Protein AF-A0A536HK92-F1 (afdb_monomer_lite)

Secondary structure (DSSP, 8-state):
-HHHHHHHHHHHHHHHHHHHHHHHHHHHHHHHHHH-GGGS-----HHHHHHHHHHHHHHHHHHHHHHHHHHHHTT-HHHHHHHHHHHHHHHHHHHHHHT-BTTTB-GGGHHHHHHHHHHHHHHHHHHHHHHHHHHHSTHHHHHHHHS-STTTHHHHHHHHHHHHHHHHHH-

Structure (mmCIF, N/CA/C/O backbone):
data_AF-A0A536HK92-F1
#
_entry.id   AF-A0A536HK92-F1
#
loop_
_atom_site.group_PDB
_atom_site.id
_atom_site.type_symbol
_atom_site.label_atom_id
_atom_site.label_alt_id
_atom_site.label_comp_id
_atom_site.label_asym_id
_atom_site.label_entity_id
_atom_site.label_seq_id
_atom_site.pdbx_PDB_ins_code
_atom_site.Cartn_x
_atom_site.Cartn_y
_atom_site.Cartn_z
_atom_site.occupancy
_atom_site.B_iso_or_equiv
_atom_site.auth_seq_id
_atom_site.auth_comp_id
_atom_site.auth_asym_id
_atom_site.auth_atom_id
_atom_site.pdbx_PDB_model_num
ATOM 1 N N . MET A 1 1 ? -14.092 -21.661 33.660 1.00 54.59 1 MET A N 1
ATOM 2 C CA . MET A 1 1 ? -12.981 -20.737 33.309 1.00 54.59 1 MET A CA 1
ATOM 3 C C . MET A 1 1 ? -11.725 -21.443 32.779 1.00 54.59 1 MET A C 1
ATOM 5 O O . MET A 1 1 ? -11.198 -20.979 31.777 1.00 54.59 1 MET A O 1
ATOM 9 N N . ALA A 1 2 ? -11.252 -22.554 33.363 1.00 57.00 2 ALA A N 1
ATOM 10 C CA . ALA A 1 2 ? -10.037 -23.250 32.898 1.00 57.00 2 ALA A CA 1
ATOM 11 C C . ALA A 1 2 ? -10.122 -23.812 31.457 1.00 57.00 2 ALA A C 1
ATOM 13 O O . ALA A 1 2 ? -9.200 -23.603 30.677 1.00 57.00 2 ALA A O 1
ATOM 14 N N . ALA A 1 3 ? -11.254 -24.417 31.070 1.00 51.16 3 ALA A N 1
ATOM 15 C CA . ALA A 1 3 ? -11.464 -24.984 29.727 1.00 51.16 3 ALA A CA 1
ATOM 16 C C . ALA A 1 3 ? -11.466 -23.938 28.588 1.00 51.16 3 ALA A C 1
ATOM 18 O O . ALA A 1 3 ? -11.040 -24.209 27.470 1.00 51.16 3 ALA A O 1
ATOM 19 N N . VAL A 1 4 ? -11.903 -22.708 28.885 1.00 55.09 4 VAL A N 1
ATOM 20 C CA . VAL A 1 4 ? -11.868 -21.583 27.932 1.00 55.09 4 VAL A CA 1
ATOM 21 C C . VAL A 1 4 ? -10.432 -21.081 27.746 1.00 55.09 4 VAL A C 1
ATOM 23 O O . VAL A 1 4 ? -10.052 -20.661 26.657 1.00 55.09 4 VAL A O 1
ATOM 26 N N . ARG A 1 5 ? -9.607 -21.156 28.798 1.00 53.47 5 ARG A N 1
ATOM 27 C CA . ARG A 1 5 ? -8.199 -20.738 28.772 1.00 53.47 5 ARG A CA 1
ATOM 28 C C . ARG A 1 5 ? -7.326 -21.744 28.011 1.00 53.47 5 ARG A C 1
ATOM 30 O O . ARG A 1 5 ? -6.477 -21.317 27.238 1.00 53.47 5 ARG A O 1
ATOM 37 N N . SER A 1 6 ? -7.575 -23.047 28.164 1.00 46.88 6 SER A N 1
ATOM 38 C CA . SER A 1 6 ? -6.867 -24.109 27.431 1.00 46.88 6 SER A CA 1
ATOM 39 C C . SER A 1 6 ? -7.220 -24.145 25.939 1.00 46.88 6 SER A C 1
ATOM 41 O O . SER A 1 6 ? -6.320 -24.247 25.111 1.00 46.88 6 SER A O 1
ATOM 43 N N . ALA A 1 7 ? -8.492 -23.956 25.569 1.00 52.12 7 ALA A N 1
ATOM 44 C CA . ALA A 1 7 ? -8.900 -23.842 24.163 1.00 52.12 7 ALA A CA 1
ATOM 45 C C . ALA A 1 7 ? -8.281 -22.616 23.459 1.00 52.12 7 ALA A C 1
ATOM 47 O O . ALA A 1 7 ? -7.932 -22.680 22.281 1.00 52.12 7 ALA A O 1
ATOM 48 N N . ARG A 1 8 ? -8.099 -21.505 24.187 1.00 55.41 8 ARG A N 1
ATOM 49 C CA . ARG A 1 8 ? -7.477 -20.277 23.666 1.00 55.41 8 ARG A CA 1
ATOM 50 C C . ARG A 1 8 ? -5.971 -20.423 23.439 1.00 55.41 8 ARG A C 1
ATOM 52 O O . ARG A 1 8 ? -5.468 -19.863 22.475 1.00 55.41 8 ARG A O 1
ATOM 59 N N . LEU A 1 9 ? -5.275 -21.176 24.295 1.00 54.59 9 LEU A N 1
ATOM 60 C CA . LEU A 1 9 ? -3.850 -21.490 24.130 1.00 54.59 9 LEU A CA 1
ATOM 61 C C . LEU A 1 9 ? -3.626 -22.385 22.900 1.00 54.59 9 LEU A C 1
ATOM 63 O O . LEU A 1 9 ? -2.880 -22.003 22.007 1.00 54.59 9 LEU A O 1
ATOM 67 N N . LEU A 1 10 ? -4.404 -23.467 22.770 1.00 57.25 10 LEU A N 1
ATOM 68 C CA . LEU A 1 10 ? -4.358 -24.369 21.608 1.00 57.25 10 LEU A CA 1
ATOM 69 C C . LEU A 1 10 ? -4.657 -23.660 20.272 1.00 57.25 10 LEU A C 1
ATOM 71 O O . LEU A 1 10 ? -4.082 -24.002 19.239 1.00 57.25 10 LEU A O 1
ATOM 75 N N . GLY A 1 11 ? -5.562 -22.676 20.274 1.00 61.88 11 GLY A N 1
ATOM 76 C CA . GLY A 1 11 ? -5.851 -21.852 19.095 1.00 61.88 11 GLY A CA 1
ATOM 77 C C . GLY A 1 11 ? -4.705 -20.907 18.717 1.00 61.88 11 GLY A C 1
ATOM 78 O O . GLY A 1 11 ? -4.453 -20.695 17.532 1.00 61.88 11 GLY A O 1
ATOM 79 N N . ASN A 1 12 ? -3.984 -20.383 19.710 1.00 70.44 12 ASN A N 1
ATOM 80 C CA . ASN A 1 12 ? -2.846 -19.490 19.503 1.00 70.44 12 ASN A CA 1
ATOM 81 C C . ASN A 1 12 ? -1.626 -20.251 18.964 1.00 70.44 12 ASN A C 1
ATOM 83 O O . ASN A 1 12 ? -0.949 -19.759 18.065 1.00 70.44 12 ASN A O 1
ATOM 87 N N . ASP A 1 13 ? -1.408 -21.477 19.443 1.00 75.88 13 ASP A N 1
ATOM 88 C CA . ASP A 1 13 ? -0.323 -22.348 18.984 1.00 75.88 13 ASP A CA 1
ATOM 89 C C . ASP A 1 13 ? -0.506 -22.729 17.510 1.00 75.88 13 ASP A C 1
ATOM 91 O O . ASP A 1 13 ? 0.432 -22.660 16.723 1.00 75.88 13 ASP A O 1
ATOM 95 N N . ARG A 1 14 ? -1.737 -23.049 17.088 1.00 80.06 14 ARG A N 1
ATOM 96 C CA . ARG A 1 14 ? -2.044 -23.348 15.678 1.00 80.06 14 ARG A CA 1
ATOM 97 C C . ARG A 1 14 ? -1.858 -22.139 14.763 1.00 80.06 14 ARG A C 1
ATOM 99 O O . ARG A 1 14 ? -1.343 -22.297 13.662 1.00 80.06 14 ARG A O 1
ATOM 106 N N . ALA A 1 15 ? -2.261 -20.949 15.208 1.00 76.69 15 ALA A N 1
ATOM 107 C CA . ALA A 1 15 ? -2.071 -19.716 14.445 1.00 76.69 15 ALA A CA 1
ATOM 108 C C . ALA A 1 15 ? -0.584 -19.349 14.320 1.00 76.69 15 ALA A C 1
ATOM 110 O O . ALA A 1 15 ? -0.130 -18.984 13.236 1.00 76.69 15 ALA A O 1
ATOM 111 N N . LEU A 1 16 ? 0.186 -19.509 15.4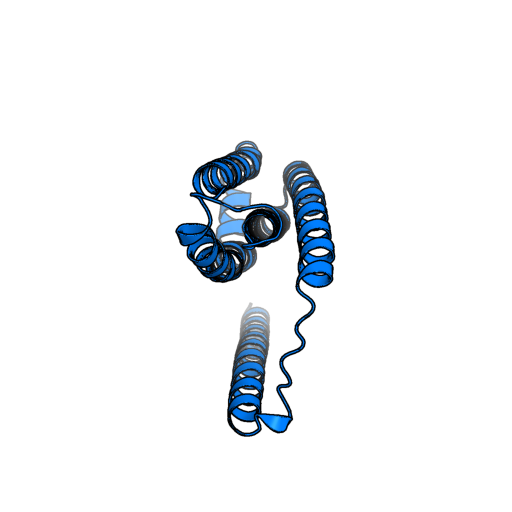01 1.00 81.88 16 LEU A N 1
ATOM 112 C CA . LEU A 1 16 ? 1.634 -19.318 15.396 1.00 81.88 16 LEU A CA 1
ATOM 113 C C . LEU A 1 16 ? 2.316 -20.314 14.454 1.00 81.88 16 LEU A C 1
ATOM 115 O O . LEU A 1 16 ? 3.122 -19.911 13.622 1.00 81.88 16 LEU A O 1
ATOM 119 N N . LEU A 1 17 ? 1.959 -21.597 14.539 1.00 86.94 17 LEU A N 1
ATOM 120 C CA . LEU A 1 17 ? 2.490 -22.638 13.661 1.00 86.94 17 LEU A CA 1
ATOM 121 C C . LEU A 1 17 ? 2.142 -22.379 12.194 1.00 86.94 17 LEU A C 1
ATOM 123 O O . LEU A 1 17 ? 3.007 -22.543 11.343 1.00 86.94 17 LEU A O 1
ATOM 127 N N . ALA A 1 18 ? 0.922 -21.931 11.889 1.00 84.31 18 ALA A N 1
ATOM 128 C CA . ALA A 1 18 ? 0.535 -21.560 10.529 1.00 84.31 18 ALA A CA 1
ATOM 129 C C . ALA A 1 18 ? 1.341 -20.357 10.009 1.00 84.31 18 ALA A C 1
ATOM 131 O O . ALA A 1 18 ? 1.802 -20.378 8.870 1.00 84.31 18 ALA A O 1
ATOM 132 N N . GLY A 1 19 ? 1.564 -19.338 10.847 1.00 83.75 19 GLY A N 1
ATOM 133 C CA . GLY A 1 19 ? 2.404 -18.189 10.503 1.00 83.75 19 GLY A CA 1
ATOM 134 C C . GLY A 1 19 ? 3.861 -18.585 10.250 1.00 83.75 19 GLY A C 1
ATOM 135 O O . GLY A 1 19 ? 4.433 -18.218 9.225 1.00 83.75 19 GLY A O 1
ATOM 136 N N . LEU A 1 20 ? 4.443 -19.391 11.141 1.00 90.12 20 LEU A N 1
ATOM 137 C CA . LEU A 1 20 ? 5.801 -19.920 10.990 1.00 90.12 20 LEU A CA 1
ATOM 138 C C . LEU A 1 20 ? 5.928 -20.824 9.762 1.00 90.12 20 LEU A C 1
ATOM 140 O O . LEU A 1 20 ? 6.912 -20.718 9.038 1.00 90.12 20 LEU A O 1
ATOM 144 N N . ALA A 1 21 ? 4.932 -21.669 9.492 1.00 91.06 21 ALA A N 1
ATOM 145 C CA . ALA A 1 21 ? 4.899 -22.517 8.306 1.00 91.06 21 ALA A CA 1
ATOM 146 C C . ALA A 1 21 ? 4.802 -21.690 7.019 1.00 91.06 21 ALA A C 1
ATOM 148 O O . ALA A 1 21 ? 5.485 -22.004 6.050 1.00 91.06 21 ALA A O 1
ATOM 149 N N . GLY A 1 22 ? 4.012 -20.611 7.012 1.00 88.56 22 GLY A N 1
ATOM 150 C CA . GLY A 1 22 ? 3.938 -19.684 5.883 1.00 88.56 22 GLY A CA 1
ATOM 151 C C . GLY A 1 22 ? 5.277 -18.998 5.610 1.00 88.56 22 GLY A C 1
ATOM 152 O O . GLY A 1 22 ? 5.738 -18.979 4.470 1.00 88.56 22 GLY A O 1
ATOM 153 N N . LEU A 1 23 ? 5.941 -18.501 6.659 1.00 91.06 23 LEU A N 1
ATOM 154 C CA . LEU A 1 23 ? 7.270 -17.890 6.556 1.00 91.06 23 LEU A CA 1
ATOM 155 C C . LEU A 1 23 ? 8.329 -18.893 6.087 1.00 91.06 23 LEU A C 1
ATOM 157 O O . LEU A 1 23 ? 9.093 -18.592 5.172 1.00 91.06 23 LEU A O 1
ATOM 161 N N . ALA A 1 24 ? 8.353 -20.088 6.680 1.00 94.31 24 ALA A N 1
ATOM 162 C CA . ALA A 1 24 ? 9.270 -21.153 6.292 1.00 94.31 24 ALA A CA 1
ATOM 163 C C . ALA A 1 24 ? 9.033 -21.581 4.841 1.00 94.31 24 ALA A C 1
ATOM 165 O O . ALA A 1 24 ? 9.986 -21.682 4.080 1.00 94.31 24 ALA A O 1
ATOM 166 N N . GLY A 1 25 ? 7.773 -21.748 4.430 1.00 94.69 25 GLY A N 1
ATOM 167 C CA . GLY A 1 25 ? 7.408 -22.091 3.059 1.00 94.69 25 GLY A CA 1
ATOM 168 C C . GLY A 1 25 ? 7.880 -21.046 2.049 1.00 94.69 25 GLY A C 1
ATOM 169 O O . GLY A 1 25 ? 8.520 -21.401 1.061 1.00 94.69 25 GLY A O 1
ATOM 170 N N . ALA A 1 26 ? 7.636 -19.759 2.318 1.00 90.94 26 ALA A N 1
ATOM 171 C CA . ALA A 1 26 ? 8.110 -18.671 1.463 1.00 90.94 26 ALA A CA 1
ATOM 172 C C . ALA A 1 26 ? 9.647 -18.629 1.384 1.00 90.94 26 ALA A C 1
ATOM 174 O O . ALA A 1 26 ? 10.206 -18.517 0.294 1.00 90.94 26 ALA A O 1
ATOM 175 N N . ALA A 1 27 ? 10.337 -18.782 2.519 1.00 94.19 27 ALA A N 1
ATOM 176 C CA . ALA A 1 27 ? 11.797 -18.804 2.576 1.00 94.19 27 ALA A CA 1
ATOM 177 C C . ALA A 1 27 ? 12.397 -20.016 1.844 1.00 94.19 27 ALA A C 1
ATOM 179 O O . ALA A 1 27 ? 13.386 -19.873 1.129 1.00 94.19 27 ALA A O 1
ATOM 180 N N . SER A 1 28 ? 11.793 -21.199 1.984 1.00 95.94 28 SER A N 1
ATOM 181 C CA . SER A 1 28 ? 12.216 -22.413 1.281 1.00 95.94 28 SER A CA 1
ATOM 182 C C . SER A 1 28 ? 12.021 -22.293 -0.227 1.00 95.94 28 SER A C 1
ATOM 184 O O . SER A 1 28 ? 12.928 -22.655 -0.972 1.00 95.94 28 SER A O 1
ATOM 186 N N . LEU A 1 29 ? 10.886 -21.751 -0.683 1.00 95.00 29 LEU A N 1
ATOM 187 C CA . LEU A 1 29 ? 10.655 -21.489 -2.105 1.00 95.00 29 LEU A CA 1
ATOM 188 C C . LEU A 1 29 ? 11.684 -20.497 -2.655 1.00 95.00 29 LEU A C 1
ATOM 190 O O . LEU A 1 29 ? 12.277 -20.751 -3.699 1.00 95.00 29 LEU A O 1
ATOM 194 N N . PHE A 1 30 ? 11.936 -19.403 -1.935 1.00 93.06 30 PHE A N 1
ATOM 195 C CA . PHE A 1 30 ? 12.939 -18.416 -2.324 1.00 93.06 30 PHE A CA 1
ATOM 196 C C . PHE A 1 30 ? 14.341 -19.039 -2.424 1.00 93.06 30 PHE A C 1
ATOM 198 O O . PHE A 1 30 ? 15.006 -18.896 -3.446 1.00 93.06 30 PHE A O 1
ATOM 205 N N . ALA A 1 31 ? 14.772 -19.801 -1.415 1.00 95.69 31 ALA A N 1
ATOM 206 C CA . ALA A 1 31 ? 16.058 -20.503 -1.435 1.00 95.69 31 ALA A CA 1
ATOM 207 C C . ALA A 1 31 ? 16.155 -21.527 -2.581 1.00 95.69 31 ALA A C 1
ATOM 209 O O . ALA A 1 31 ? 17.213 -21.698 -3.195 1.00 95.69 31 ALA A O 1
ATOM 210 N N . TRP A 1 32 ? 15.049 -22.200 -2.899 1.00 97.00 32 TRP A N 1
ATOM 211 C CA . TRP A 1 32 ? 14.987 -23.120 -4.026 1.00 97.00 32 TRP A CA 1
ATOM 212 C C . TRP A 1 32 ? 15.103 -22.394 -5.375 1.00 97.00 32 TRP A C 1
ATOM 214 O O . TRP A 1 32 ? 15.900 -22.824 -6.206 1.00 97.00 32 TRP A O 1
ATOM 224 N N . LEU A 1 33 ? 14.415 -21.262 -5.567 1.00 94.75 33 LEU A N 1
ATOM 225 C CA . LEU A 1 33 ? 14.547 -20.434 -6.775 1.00 94.75 33 LEU A CA 1
ATOM 226 C C . LEU A 1 33 ? 15.982 -19.916 -6.949 1.00 94.75 33 LEU A C 1
ATOM 228 O O . LEU A 1 33 ? 16.532 -20.000 -8.044 1.00 94.75 33 LEU A O 1
ATOM 232 N N . LEU A 1 34 ? 16.639 -19.502 -5.858 1.00 94.44 34 LEU A N 1
ATOM 233 C CA . LEU A 1 34 ? 18.054 -19.107 -5.881 1.00 94.44 34 LEU A CA 1
ATOM 234 C C . LEU A 1 34 ? 18.991 -20.241 -6.329 1.00 94.44 34 LEU A C 1
ATOM 236 O O . LEU A 1 34 ? 20.009 -19.977 -6.965 1.00 94.44 34 LEU A O 1
ATOM 240 N N . SER A 1 35 ? 18.672 -21.496 -5.996 1.00 96.38 35 SER A N 1
ATOM 241 C CA . SER A 1 35 ? 19.474 -22.662 -6.406 1.00 96.38 35 SER A CA 1
ATOM 242 C C . SER A 1 35 ? 19.122 -23.195 -7.799 1.00 96.38 35 SER A C 1
ATOM 244 O O . SER A 1 35 ? 19.912 -23.940 -8.378 1.00 96.38 35 SER A O 1
ATOM 246 N N . HIS A 1 36 ? 17.980 -22.794 -8.362 1.00 95.94 36 HIS A N 1
ATOM 247 C CA . HIS A 1 36 ? 17.485 -23.238 -9.665 1.00 95.94 36 HIS A CA 1
ATOM 248 C C . HIS A 1 36 ? 17.156 -22.036 -10.567 1.00 95.94 36 HIS A C 1
ATOM 250 O O . HIS A 1 36 ? 16.003 -21.871 -10.962 1.00 95.94 36 HIS A O 1
ATOM 256 N N . PRO A 1 37 ? 18.150 -21.219 -10.971 1.00 90.56 37 PRO A N 1
ATOM 257 C CA . PRO A 1 37 ? 17.912 -19.984 -11.727 1.00 90.56 37 PRO A CA 1
ATOM 258 C C . PRO A 1 37 ? 17.230 -20.216 -13.085 1.00 90.56 37 PRO A C 1
ATOM 260 O O . PRO A 1 37 ? 16.545 -19.337 -13.594 1.00 90.56 37 PRO A O 1
ATOM 263 N N . GLY A 1 38 ? 17.353 -21.418 -13.664 1.00 93.31 38 GLY A N 1
ATOM 264 C CA . GLY A 1 38 ? 16.608 -21.797 -14.872 1.00 93.31 38 GLY A CA 1
ATOM 265 C C . GLY A 1 38 ? 15.085 -21.867 -14.679 1.00 93.31 38 GLY A C 1
ATOM 266 O O . GLY A 1 38 ? 14.355 -21.884 -15.665 1.00 93.31 38 GLY A O 1
ATOM 267 N N . GLN A 1 39 ? 14.610 -21.903 -13.431 1.00 92.31 39 GLN A N 1
ATOM 268 C CA . GLN A 1 39 ? 13.193 -21.868 -13.058 1.00 92.31 39 GLN A CA 1
ATOM 269 C C . GLN A 1 39 ? 12.733 -20.480 -12.579 1.00 92.31 39 GLN A C 1
ATOM 271 O O . GLN A 1 39 ? 11.570 -20.330 -12.213 1.00 92.31 39 GLN A O 1
ATOM 276 N N . ASP A 1 40 ? 13.607 -19.468 -12.638 1.00 88.38 40 ASP A N 1
ATOM 277 C CA . ASP A 1 40 ? 13.295 -18.061 -12.350 1.00 88.38 40 ASP A CA 1
ATOM 278 C C . ASP A 1 40 ? 13.521 -17.177 -13.599 1.00 88.38 40 ASP A C 1
ATOM 280 O O . ASP A 1 40 ? 14.432 -16.342 -13.645 1.00 88.38 40 ASP A O 1
ATOM 284 N N . PRO A 1 41 ? 12.764 -17.400 -14.695 1.00 89.12 41 PRO A N 1
ATOM 285 C CA . PRO A 1 41 ? 12.922 -16.607 -15.903 1.00 89.12 41 PRO A CA 1
ATOM 286 C C . PRO A 1 41 ? 12.443 -15.170 -15.670 1.00 89.12 41 PRO A C 1
ATOM 288 O O . PRO A 1 41 ? 11.297 -14.919 -15.296 1.00 89.12 41 PRO A O 1
ATOM 291 N N . VAL A 1 42 ? 13.300 -14.200 -15.991 1.00 88.00 42 VAL A N 1
ATOM 292 C CA . VAL A 1 42 ? 12.944 -12.779 -15.919 1.00 88.00 42 VAL A CA 1
ATOM 293 C C . VAL A 1 42 ? 12.039 -12.411 -17.096 1.00 88.00 42 VAL A C 1
ATOM 295 O O . VAL A 1 42 ? 12.506 -12.174 -18.211 1.00 88.00 42 VAL A O 1
ATOM 298 N N . VAL A 1 43 ? 10.735 -12.317 -16.841 1.00 88.38 43 VAL A N 1
ATOM 299 C CA . VAL A 1 43 ? 9.753 -11.823 -17.816 1.00 88.38 43 VAL A CA 1
ATOM 300 C C . VAL A 1 43 ? 9.724 -10.295 -17.775 1.00 88.38 43 VAL A C 1
ATOM 302 O O . VAL A 1 43 ? 9.284 -9.695 -16.796 1.00 88.38 43 VAL A O 1
ATOM 305 N N . ARG A 1 44 ? 10.201 -9.644 -18.842 1.00 87.75 44 ARG A N 1
ATOM 306 C CA . ARG A 1 44 ? 10.245 -8.175 -18.947 1.00 87.75 44 ARG A CA 1
ATOM 307 C C . ARG A 1 44 ? 9.112 -7.665 -19.828 1.00 87.75 44 ARG A C 1
ATOM 309 O O . ARG A 1 44 ? 9.218 -7.701 -21.048 1.00 87.75 44 ARG A O 1
ATOM 316 N N . VAL A 1 45 ? 8.063 -7.157 -19.192 1.00 89.94 45 VAL A N 1
ATOM 317 C CA . VAL A 1 45 ? 6.887 -6.548 -19.844 1.00 89.94 45 VAL A CA 1
ATOM 318 C C . VAL A 1 45 ? 6.609 -5.169 -19.230 1.00 89.94 45 VAL A C 1
ATOM 320 O O . VAL A 1 45 ? 5.625 -4.986 -18.519 1.00 89.94 45 VAL A O 1
ATOM 323 N N . PRO A 1 46 ? 7.535 -4.200 -19.379 1.00 86.38 46 PRO A N 1
ATOM 324 C CA . PRO A 1 46 ? 7.529 -2.967 -18.587 1.00 86.38 46 PRO A CA 1
ATOM 325 C C . PRO A 1 46 ? 6.310 -2.077 -18.852 1.00 86.38 46 PRO A C 1
ATOM 327 O O . PRO A 1 46 ? 5.817 -1.436 -17.927 1.00 86.38 46 PRO A O 1
ATOM 330 N N . VAL A 1 47 ? 5.801 -2.060 -20.087 1.00 90.38 47 VAL A N 1
ATOM 331 C CA . VAL A 1 47 ? 4.643 -1.242 -20.473 1.00 90.38 47 VAL A CA 1
ATOM 332 C C . VAL A 1 47 ? 3.362 -1.824 -19.877 1.00 90.38 47 VAL A C 1
ATOM 334 O O . VAL A 1 47 ? 2.600 -1.120 -19.217 1.00 90.38 47 VAL A O 1
ATOM 337 N N . GLU A 1 48 ? 3.141 -3.124 -20.051 1.00 92.81 48 GLU A N 1
ATOM 338 C CA . GLU A 1 48 ? 1.983 -3.829 -19.508 1.00 92.81 48 GLU A CA 1
ATOM 339 C C . GLU A 1 48 ? 2.002 -3.816 -17.978 1.00 92.81 48 GLU A C 1
ATOM 341 O O . GLU A 1 48 ? 0.983 -3.521 -17.353 1.00 92.81 48 GLU A O 1
ATOM 346 N N . HIS A 1 49 ? 3.166 -4.078 -17.373 1.00 90.62 49 HIS A N 1
ATOM 347 C CA . HIS A 1 49 ? 3.358 -4.020 -15.926 1.00 90.62 49 HIS A CA 1
ATOM 348 C C . HIS A 1 49 ? 2.987 -2.640 -15.380 1.00 90.62 49 HIS A C 1
ATOM 350 O O . HIS A 1 49 ? 2.221 -2.551 -14.424 1.00 90.62 49 HIS A O 1
ATOM 356 N N . PHE A 1 50 ? 3.446 -1.567 -16.027 1.00 92.56 50 PHE A N 1
ATOM 357 C CA . PHE A 1 50 ? 3.102 -0.206 -15.636 1.00 92.56 50 PHE A CA 1
ATOM 358 C C . PHE A 1 50 ? 1.594 0.050 -15.660 1.00 92.56 50 PHE A C 1
ATOM 360 O O . PHE A 1 50 ? 1.042 0.480 -14.645 1.00 92.56 50 PHE A O 1
ATOM 367 N N . TYR A 1 51 ? 0.912 -0.229 -16.775 1.00 94.44 51 TYR A N 1
ATOM 368 C CA . TYR A 1 51 ? -0.520 0.060 -16.888 1.00 94.44 51 TYR A CA 1
ATOM 369 C C . TYR A 1 51 ? -1.354 -0.775 -15.918 1.00 94.44 51 TYR A C 1
ATOM 371 O O . TYR A 1 51 ? -2.217 -0.232 -15.227 1.00 94.44 51 TYR A O 1
ATOM 379 N N . ILE A 1 52 ? -1.088 -2.080 -15.836 1.00 94.06 52 ILE A N 1
ATOM 380 C CA . ILE A 1 52 ? -1.866 -2.997 -14.998 1.00 94.06 52 ILE A CA 1
ATOM 381 C C . ILE A 1 52 ? -1.649 -2.680 -13.519 1.00 94.06 52 ILE A C 1
ATOM 383 O O . ILE A 1 52 ? -2.623 -2.541 -12.779 1.00 94.06 52 ILE A O 1
ATOM 387 N N . VAL A 1 53 ? -0.397 -2.534 -13.077 1.00 93.06 53 VAL A N 1
ATOM 388 C CA . VAL A 1 53 ? -0.081 -2.304 -11.660 1.00 93.06 53 VAL A CA 1
ATOM 389 C C . VAL A 1 53 ? -0.521 -0.908 -11.220 1.00 93.06 53 VAL A C 1
ATOM 391 O O . VAL A 1 53 ? -1.102 -0.770 -10.143 1.00 93.06 53 VAL A O 1
ATOM 394 N N . SER A 1 54 ? -0.338 0.122 -12.051 1.00 94.12 54 SER A N 1
ATOM 395 C CA . SER A 1 54 ? -0.804 1.479 -11.729 1.00 94.12 54 SER A CA 1
ATOM 396 C C . SER A 1 54 ? -2.332 1.548 -11.660 1.00 94.12 54 SER A C 1
ATOM 398 O O . SER A 1 54 ? -2.885 2.100 -10.713 1.00 94.12 54 SER A O 1
ATOM 400 N N . ALA A 1 55 ? -3.046 0.928 -12.605 1.00 96.06 55 ALA A N 1
ATOM 401 C CA . ALA A 1 55 ? -4.507 0.883 -12.556 1.00 96.06 55 ALA A CA 1
ATOM 402 C C . ALA A 1 55 ? -5.012 0.097 -11.335 1.00 96.06 55 ALA A C 1
ATOM 404 O O . ALA A 1 55 ? -5.872 0.583 -10.598 1.00 96.06 55 ALA A O 1
ATOM 405 N N . ALA A 1 56 ? -4.456 -1.092 -11.081 1.00 97.25 56 ALA A N 1
ATOM 406 C CA . ALA A 1 56 ? -4.844 -1.925 -9.947 1.00 97.25 56 ALA A CA 1
ATOM 407 C C . ALA A 1 56 ? -4.582 -1.228 -8.604 1.00 97.25 56 ALA A C 1
ATOM 409 O O . ALA A 1 56 ? -5.435 -1.271 -7.720 1.00 97.25 56 ALA A O 1
ATOM 410 N N . SER A 1 57 ? -3.440 -0.553 -8.457 1.00 97.56 57 SER A N 1
ATOM 411 C CA . SER A 1 57 ? -3.083 0.178 -7.235 1.00 97.56 57 SER A CA 1
ATOM 412 C C . SER A 1 57 ? -3.988 1.386 -6.983 1.00 97.56 57 SER A C 1
ATOM 414 O O . SER A 1 57 ? -4.445 1.561 -5.854 1.00 97.56 57 SER A O 1
ATOM 416 N N . LEU A 1 58 ? -4.341 2.158 -8.017 1.00 97.38 58 LEU A N 1
ATOM 417 C CA . LEU A 1 58 ? -5.292 3.271 -7.900 1.00 97.38 58 LEU A CA 1
ATOM 418 C C . LEU A 1 58 ? -6.708 2.793 -7.550 1.00 97.38 58 LEU A C 1
ATOM 420 O O . LEU A 1 58 ? -7.357 3.370 -6.675 1.00 97.38 58 LEU A O 1
ATOM 424 N N . VAL A 1 59 ? -7.181 1.712 -8.181 1.00 98.25 59 VAL A N 1
ATOM 425 C CA . VAL A 1 59 ? -8.479 1.101 -7.851 1.00 98.25 59 VAL A CA 1
ATOM 426 C C . VAL A 1 59 ? -8.472 0.571 -6.418 1.00 98.25 59 VAL A C 1
ATOM 428 O O . VAL A 1 59 ? -9.405 0.841 -5.661 1.00 98.25 59 VAL A O 1
ATOM 431 N N . ALA A 1 60 ? -7.411 -0.131 -6.013 1.00 97.62 60 ALA A N 1
ATOM 432 C CA . ALA A 1 60 ? -7.256 -0.629 -4.651 1.00 97.62 60 ALA A CA 1
ATOM 433 C C . ALA A 1 60 ? -7.227 0.517 -3.629 1.00 97.62 60 ALA A C 1
ATOM 435 O O . ALA A 1 60 ? -7.922 0.434 -2.621 1.00 97.62 60 ALA A O 1
ATOM 436 N N . PHE A 1 61 ? -6.496 1.602 -3.903 1.00 98.38 61 PHE A N 1
ATOM 437 C CA . PHE A 1 61 ? -6.464 2.804 -3.066 1.00 98.38 61 PHE A CA 1
ATOM 438 C C . PHE A 1 61 ? -7.861 3.417 -2.894 1.00 98.38 61 PHE A C 1
ATOM 440 O O . PHE A 1 61 ? -8.286 3.693 -1.768 1.00 98.38 61 PHE A O 1
ATOM 447 N N . GLY A 1 62 ? -8.601 3.584 -3.994 1.00 98.44 62 GLY A N 1
ATOM 448 C CA . GLY A 1 62 ? -9.961 4.122 -3.975 1.00 98.44 62 GLY A CA 1
ATOM 449 C C . GLY A 1 62 ? -10.924 3.244 -3.174 1.00 98.44 62 GLY A C 1
ATOM 450 O O . GLY A 1 62 ? -11.582 3.727 -2.252 1.00 98.44 62 GLY A O 1
ATOM 451 N N . LEU A 1 63 ? -10.965 1.939 -3.462 1.00 98.50 63 LEU A N 1
ATOM 452 C CA . LEU A 1 63 ? -11.818 0.987 -2.744 1.00 98.50 63 LEU A CA 1
ATOM 453 C C . LEU A 1 63 ? -11.450 0.893 -1.260 1.00 98.50 63 LEU A C 1
ATOM 455 O O . LEU A 1 63 ? -12.337 0.897 -0.409 1.00 98.50 63 LEU A O 1
ATOM 459 N N . ALA A 1 64 ? -10.160 0.859 -0.930 1.00 98.50 64 ALA A N 1
ATOM 460 C CA . ALA A 1 64 ? -9.691 0.834 0.449 1.00 98.50 64 ALA A CA 1
ATOM 461 C C . ALA A 1 64 ? -10.087 2.106 1.210 1.00 98.50 64 ALA A C 1
ATOM 463 O O . ALA A 1 64 ? -10.507 2.019 2.361 1.00 98.50 64 ALA A O 1
ATOM 464 N N . THR A 1 65 ? -10.040 3.272 0.561 1.00 98.38 65 THR A N 1
ATOM 465 C CA . THR A 1 65 ? -10.513 4.536 1.145 1.00 98.38 65 THR A CA 1
ATOM 466 C C . THR A 1 65 ? -12.013 4.481 1.441 1.00 98.38 65 THR A C 1
ATOM 468 O O . THR A 1 65 ? -12.434 4.808 2.551 1.00 98.38 65 THR A O 1
ATOM 471 N N . LEU A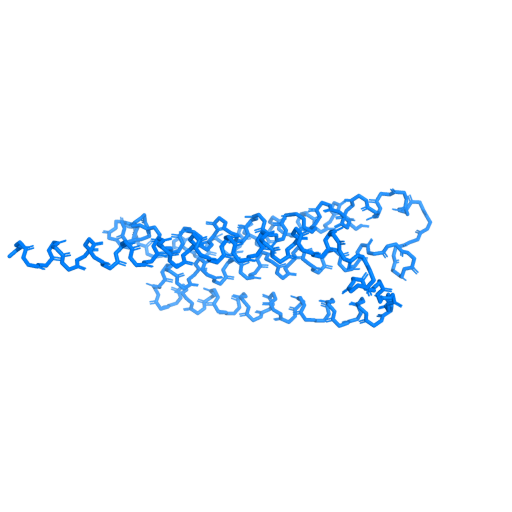 1 66 ? -12.830 4.003 0.494 1.00 98.31 66 LEU A N 1
ATOM 472 C CA . LEU A 1 66 ? -14.275 3.836 0.696 1.00 98.31 66 LEU A CA 1
ATOM 473 C C . LEU A 1 66 ? -14.583 2.852 1.834 1.00 98.31 66 LEU A C 1
ATOM 475 O O . LEU A 1 66 ? -15.433 3.128 2.680 1.00 98.31 66 LEU A O 1
ATOM 479 N N . LEU A 1 67 ? -13.858 1.732 1.900 1.00 98.06 67 LEU A N 1
ATOM 480 C CA . LEU A 1 67 ? -13.991 0.753 2.980 1.00 98.06 67 LEU A CA 1
ATOM 481 C C . LEU A 1 67 ? -13.535 1.311 4.331 1.00 98.06 67 LEU A C 1
ATOM 483 O O . LEU A 1 67 ? -14.151 0.997 5.346 1.00 98.06 67 LEU A O 1
ATOM 487 N N . ALA A 1 68 ? -12.505 2.158 4.366 1.00 96.94 68 ALA A N 1
ATOM 488 C CA . ALA A 1 68 ? -12.070 2.829 5.586 1.00 96.94 68 ALA A CA 1
ATOM 489 C C . ALA A 1 68 ? -13.151 3.791 6.100 1.00 96.94 68 ALA A C 1
ATOM 491 O O . ALA A 1 68 ? -13.468 3.779 7.289 1.00 96.94 68 ALA A O 1
ATOM 492 N N . ILE A 1 69 ? -13.778 4.566 5.207 1.00 96.06 69 ILE A N 1
ATOM 493 C CA . ILE A 1 69 ? -14.914 5.437 5.545 1.00 96.06 69 ILE A CA 1
ATOM 494 C C . ILE A 1 69 ? -16.073 4.603 6.100 1.00 96.06 69 ILE A C 1
ATOM 496 O O . ILE A 1 69 ? -16.582 4.908 7.179 1.00 96.06 69 ILE A O 1
ATOM 500 N N . ALA A 1 70 ? -16.448 3.519 5.416 1.00 96.50 70 ALA A N 1
ATOM 501 C CA . ALA A 1 70 ? -17.496 2.615 5.882 1.00 96.50 70 ALA A CA 1
ATOM 502 C C . ALA A 1 70 ? -17.159 2.021 7.261 1.00 96.50 70 ALA A C 1
ATOM 504 O O . ALA A 1 70 ? -18.011 2.006 8.145 1.00 96.50 70 ALA A O 1
ATOM 505 N N . ALA A 1 71 ? -15.908 1.603 7.486 1.00 94.06 71 ALA A N 1
ATOM 506 C CA . ALA A 1 71 ? -15.443 1.059 8.761 1.00 94.06 71 ALA A CA 1
ATOM 507 C C . ALA A 1 71 ? -15.546 2.067 9.917 1.00 94.06 71 ALA A C 1
ATOM 509 O O . ALA A 1 71 ? -15.899 1.680 11.033 1.00 94.06 71 ALA A O 1
ATOM 510 N N . VAL A 1 72 ? -15.282 3.354 9.657 1.00 92.31 72 VAL A N 1
ATOM 511 C CA . VAL A 1 72 ? -15.513 4.436 10.630 1.00 92.31 72 VAL A CA 1
ATOM 512 C C . VAL A 1 72 ? -17.005 4.587 10.928 1.00 92.31 72 VAL A C 1
ATOM 514 O O . VAL A 1 72 ? -17.377 4.683 12.095 1.00 92.31 72 VAL A O 1
ATOM 517 N N . GLN A 1 73 ? -17.861 4.561 9.902 1.00 91.94 73 GLN A N 1
ATOM 518 C CA . GLN A 1 73 ? -19.315 4.709 10.057 1.00 91.94 73 GLN A CA 1
ATOM 519 C C . GLN A 1 73 ? -19.943 3.586 10.894 1.00 91.94 73 GLN A C 1
ATOM 521 O O . GLN A 1 73 ? -20.832 3.853 11.697 1.00 91.94 73 GLN A O 1
ATOM 526 N N . ILE A 1 74 ? -19.468 2.344 10.744 1.00 91.50 74 ILE A N 1
ATOM 527 C CA . ILE A 1 74 ? -19.956 1.182 11.514 1.00 91.50 74 ILE A CA 1
ATOM 528 C C . ILE A 1 74 ? -19.184 0.937 12.816 1.00 91.50 74 ILE A C 1
ATOM 530 O O . ILE A 1 74 ? -19.385 -0.087 13.470 1.00 91.50 74 ILE A O 1
ATOM 534 N N . ALA A 1 75 ? -18.287 1.850 13.183 1.00 88.44 75 ALA A N 1
ATOM 535 C CA . ALA A 1 75 ? -17.501 1.771 14.400 1.00 88.44 75 ALA A CA 1
ATOM 536 C C . ALA A 1 75 ? -16.655 0.474 14.538 1.00 88.44 75 ALA A C 1
ATOM 538 O O . ALA A 1 75 ? -16.617 -0.142 15.602 1.00 88.44 75 ALA A O 1
ATOM 539 N N . GLN A 1 76 ? -15.951 0.048 13.475 1.00 89.50 76 GLN A N 1
ATOM 540 C CA . GLN A 1 76 ? -15.117 -1.170 13.471 1.00 89.50 76 GLN A CA 1
ATOM 541 C C . GLN A 1 76 ? -13.623 -0.878 13.245 1.00 89.50 76 GLN A C 1
ATOM 543 O O . GLN A 1 76 ? -13.160 -0.791 12.105 1.00 89.50 76 GLN A O 1
ATOM 548 N N . TYR A 1 77 ? -12.826 -0.808 14.321 1.00 87.44 77 TYR A N 1
ATOM 549 C CA . TYR A 1 77 ? -11.393 -0.480 14.221 1.00 87.44 77 TYR A CA 1
ATOM 550 C C . TYR A 1 77 ? -10.587 -1.550 13.491 1.00 87.44 77 TYR A C 1
ATOM 552 O O . TYR A 1 77 ? -9.706 -1.218 12.703 1.00 87.44 77 TYR A O 1
ATOM 560 N N . ARG A 1 78 ? -10.888 -2.836 13.708 1.00 90.81 78 ARG A N 1
ATOM 561 C CA . ARG A 1 78 ? -10.179 -3.919 13.011 1.00 90.81 78 ARG A CA 1
ATOM 562 C C . ARG A 1 78 ? -10.292 -3.777 11.494 1.00 90.81 78 ARG A C 1
ATOM 564 O O . ARG A 1 78 ? -9.294 -3.886 10.790 1.00 90.81 78 ARG A O 1
ATOM 571 N N . VAL A 1 79 ? -11.503 -3.509 11.005 1.00 93.50 79 VAL A N 1
ATOM 572 C CA . VAL A 1 79 ? -11.758 -3.312 9.572 1.00 93.50 79 VAL A CA 1
ATOM 573 C C . VAL A 1 79 ? -11.119 -2.010 9.092 1.00 93.50 79 VAL A C 1
ATOM 575 O O . VAL A 1 79 ? -10.526 -1.999 8.019 1.00 93.50 79 VAL A O 1
ATOM 578 N N . LEU A 1 80 ? -11.154 -0.947 9.904 1.00 94.12 80 LEU A N 1
ATOM 579 C CA . LEU A 1 80 ? -10.490 0.317 9.591 1.00 94.12 80 LEU A CA 1
ATOM 580 C C . LEU A 1 80 ? -8.982 0.132 9.388 1.00 94.12 80 LEU A C 1
ATOM 582 O O . LEU A 1 80 ? -8.465 0.549 8.362 1.00 94.12 80 LEU A O 1
ATOM 586 N N . PHE A 1 81 ? -8.273 -0.523 10.309 1.00 94.62 81 PHE A N 1
ATOM 587 C CA . PHE A 1 81 ? -6.830 -0.760 10.174 1.00 94.62 81 PHE A CA 1
ATOM 588 C C . PHE A 1 81 ? -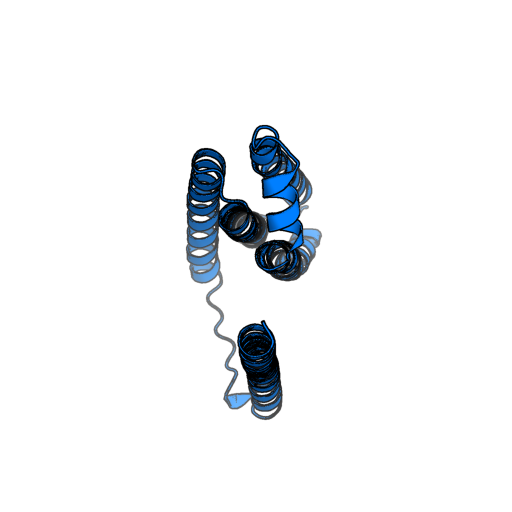6.486 -1.639 8.967 1.00 94.62 81 PHE A C 1
ATOM 590 O O . PHE A 1 81 ? -5.494 -1.378 8.288 1.00 94.62 81 PHE A O 1
ATOM 597 N N . LEU A 1 82 ? -7.325 -2.631 8.654 1.00 96.00 82 LEU A N 1
ATOM 598 C CA . LEU A 1 82 ? -7.178 -3.423 7.435 1.00 96.00 82 LEU A CA 1
ATOM 599 C C . LEU A 1 82 ? -7.334 -2.543 6.182 1.00 96.00 82 LEU A C 1
ATOM 601 O O . LEU A 1 82 ? -6.496 -2.578 5.285 1.00 96.00 82 LEU A O 1
ATOM 605 N N . ALA A 1 83 ? -8.370 -1.706 6.140 1.00 97.81 83 ALA A N 1
ATOM 606 C CA . ALA A 1 83 ? -8.618 -0.796 5.029 1.00 97.81 83 ALA A CA 1
ATOM 607 C C . ALA A 1 83 ? -7.499 0.249 4.881 1.00 97.81 83 ALA A C 1
ATOM 609 O O . ALA A 1 83 ? -7.009 0.463 3.778 1.00 97.81 83 ALA A O 1
ATOM 610 N N . LEU A 1 84 ? -7.015 0.831 5.983 1.00 97.94 84 LEU A N 1
ATOM 611 C CA . LEU A 1 84 ? -5.869 1.747 5.984 1.00 97.94 84 LEU A CA 1
ATOM 612 C C . LEU A 1 84 ? -4.592 1.061 5.477 1.00 97.94 84 LEU A C 1
ATOM 614 O O . LEU A 1 84 ? -3.818 1.682 4.755 1.00 97.94 84 LEU A O 1
ATOM 618 N N . GLY A 1 85 ? -4.378 -0.218 5.803 1.00 98.06 85 GLY A N 1
ATOM 619 C CA . GLY A 1 85 ? -3.262 -1.000 5.267 1.00 98.06 85 GLY A CA 1
ATOM 620 C C . GLY A 1 85 ? -3.311 -1.107 3.743 1.00 98.06 85 GLY A C 1
ATOM 621 O O . GLY A 1 85 ? -2.331 -0.792 3.070 1.00 98.06 85 GLY A O 1
ATOM 622 N N . PHE A 1 86 ? -4.469 -1.461 3.180 1.00 98.38 86 PHE A N 1
ATOM 623 C CA . PHE A 1 86 ? -4.649 -1.502 1.725 1.00 98.38 86 PHE A CA 1
ATOM 624 C C . PHE A 1 86 ? -4.605 -0.116 1.071 1.00 98.38 86 PHE A C 1
ATOM 626 O O . PHE A 1 86 ? -4.078 0.014 -0.031 1.00 98.38 86 PHE A O 1
ATOM 633 N N . MET A 1 87 ? -5.087 0.925 1.752 1.00 98.44 87 MET A N 1
ATOM 634 C CA . MET A 1 87 ? -4.979 2.313 1.299 1.00 98.44 87 MET A CA 1
ATOM 635 C C . MET A 1 87 ? -3.508 2.738 1.207 1.00 98.44 87 MET A C 1
ATOM 637 O O . MET A 1 87 ? -3.083 3.252 0.178 1.00 98.44 87 MET A O 1
ATOM 641 N N . ALA A 1 88 ? -2.700 2.460 2.233 1.00 98.50 88 ALA A N 1
ATOM 642 C CA . ALA A 1 88 ? -1.262 2.721 2.200 1.00 98.50 88 ALA A CA 1
ATOM 643 C C . ALA A 1 88 ? -0.571 1.942 1.070 1.00 98.50 88 ALA A C 1
ATOM 645 O O . ALA A 1 88 ? 0.183 2.525 0.295 1.00 98.50 88 ALA A O 1
ATOM 646 N N . MET A 1 89 ? -0.870 0.646 0.940 1.00 98.31 89 MET A N 1
ATOM 647 C CA . MET A 1 89 ? -0.292 -0.214 -0.095 1.00 98.31 89 MET A CA 1
ATOM 648 C C . MET A 1 89 ? -0.604 0.303 -1.505 1.00 98.31 89 MET A C 1
ATOM 650 O O . MET A 1 89 ? 0.305 0.469 -2.313 1.00 98.31 89 MET A O 1
ATOM 654 N N . GLY A 1 90 ? -1.878 0.595 -1.785 1.00 98.06 90 GLY A N 1
ATOM 655 C CA . GLY A 1 90 ? -2.322 1.105 -3.081 1.00 98.06 90 GLY A CA 1
ATOM 656 C C . GLY A 1 90 ? -1.728 2.475 -3.403 1.00 98.06 90 GLY A C 1
ATOM 657 O O . GLY A 1 90 ? -1.229 2.677 -4.504 1.00 98.06 90 GLY A O 1
ATOM 658 N N . GLY A 1 91 ? -1.702 3.396 -2.435 1.00 97.88 91 GLY A N 1
ATOM 659 C CA . GLY A 1 91 ? -1.123 4.727 -2.635 1.00 97.88 91 GLY A CA 1
ATOM 660 C C . GLY A 1 91 ? 0.380 4.687 -2.932 1.00 97.88 91 GLY A C 1
ATOM 661 O O . GLY A 1 91 ? 0.838 5.325 -3.877 1.00 97.88 91 GLY A O 1
ATOM 662 N N . ILE A 1 92 ? 1.150 3.900 -2.174 1.00 98.06 92 ILE A N 1
ATOM 663 C CA . ILE A 1 92 ? 2.603 3.779 -2.377 1.00 98.06 92 ILE A CA 1
ATOM 664 C C . ILE A 1 92 ? 2.914 3.047 -3.691 1.00 98.06 92 ILE A C 1
ATOM 666 O O . ILE A 1 92 ? 3.807 3.474 -4.420 1.00 98.06 92 ILE A O 1
ATOM 670 N N . PHE A 1 93 ? 2.169 1.991 -4.047 1.00 97.12 93 PHE A N 1
ATOM 671 C CA . PHE A 1 93 ? 2.358 1.321 -5.340 1.00 97.12 93 PHE A CA 1
ATOM 672 C C . PHE A 1 93 ? 1.936 2.176 -6.539 1.00 97.12 93 PHE A C 1
ATOM 674 O O . PHE A 1 93 ? 2.527 2.035 -7.608 1.00 97.12 93 PHE A O 1
ATOM 681 N N . ALA A 1 94 ? 0.980 3.092 -6.377 1.00 96.19 94 ALA A N 1
ATOM 682 C CA . ALA A 1 94 ? 0.673 4.063 -7.420 1.00 96.19 94 ALA A CA 1
ATOM 683 C C . ALA A 1 94 ? 1.875 4.989 -7.670 1.00 96.19 94 ALA A C 1
ATOM 685 O O . ALA A 1 94 ? 2.283 5.156 -8.815 1.00 96.19 94 ALA A O 1
ATOM 686 N N . VAL A 1 95 ? 2.507 5.516 -6.611 1.00 95.31 95 VAL A N 1
ATOM 687 C CA . VAL A 1 95 ? 3.740 6.321 -6.733 1.00 95.31 95 VAL A CA 1
ATOM 688 C C . VAL A 1 95 ? 4.877 5.506 -7.350 1.00 95.31 95 VAL A C 1
ATOM 690 O O . VAL A 1 95 ? 5.531 5.987 -8.268 1.00 95.31 95 VAL A O 1
ATOM 693 N N . HIS A 1 96 ? 5.068 4.255 -6.919 1.00 94.44 96 HIS A N 1
ATOM 694 C CA . HIS A 1 96 ? 6.037 3.329 -7.514 1.00 94.44 96 HIS A CA 1
ATOM 695 C C . HIS A 1 96 ? 5.854 3.201 -9.032 1.00 94.44 96 HIS A C 1
ATOM 697 O O . HIS A 1 96 ? 6.808 3.368 -9.789 1.00 94.44 96 HIS A O 1
ATOM 703 N N . GLY A 1 97 ? 4.626 2.910 -9.475 1.00 91.75 97 GLY A N 1
ATOM 704 C CA . GLY A 1 97 ? 4.301 2.753 -10.889 1.00 91.75 97 GLY A CA 1
ATOM 705 C C . GLY A 1 97 ? 4.559 4.039 -11.667 1.00 91.75 97 GLY A C 1
ATOM 706 O O . GLY A 1 97 ? 5.301 4.022 -12.648 1.00 91.75 97 GLY A O 1
ATOM 707 N N . LEU A 1 98 ? 4.027 5.166 -11.186 1.00 91.50 98 LEU A N 1
ATOM 708 C CA . LEU A 1 98 ? 4.183 6.483 -11.813 1.00 91.50 98 LEU A CA 1
ATOM 709 C C . LEU A 1 98 ? 5.646 6.943 -11.889 1.00 91.50 98 LEU A C 1
ATOM 711 O O . LEU A 1 98 ? 6.025 7.594 -12.861 1.00 91.50 98 LEU A O 1
ATOM 715 N N . ALA A 1 99 ? 6.472 6.558 -10.914 1.00 90.12 99 ALA A N 1
ATOM 716 C CA . ALA A 1 99 ? 7.891 6.884 -10.875 1.00 90.12 99 ALA A CA 1
ATOM 717 C C . ALA A 1 99 ? 8.773 5.954 -11.727 1.00 90.12 99 ALA A C 1
ATOM 719 O O . ALA A 1 99 ? 9.995 6.100 -11.717 1.00 90.12 99 ALA A O 1
ATOM 720 N N . THR A 1 100 ? 8.198 4.994 -12.461 1.00 86.94 100 THR A N 1
ATOM 721 C CA . THR A 1 100 ? 8.978 4.062 -13.288 1.00 86.94 100 THR A CA 1
ATOM 722 C C . THR A 1 100 ? 9.741 4.828 -14.383 1.00 86.94 100 THR A C 1
ATOM 724 O O . THR A 1 100 ? 9.107 5.472 -15.232 1.00 86.94 100 THR A O 1
ATOM 727 N N . PRO A 1 101 ? 11.091 4.772 -14.402 1.00 81.25 101 PRO A N 1
ATOM 728 C CA . PRO A 1 101 ? 11.892 5.524 -15.362 1.00 81.25 101 PRO A CA 1
ATOM 729 C C . PRO A 1 101 ? 11.579 5.140 -16.811 1.00 81.25 101 PRO A C 1
ATOM 731 O O . PRO A 1 101 ? 11.436 3.959 -17.131 1.00 81.25 101 PRO A O 1
ATOM 734 N N . GLY A 1 102 ? 11.543 6.132 -17.702 1.00 81.44 102 GLY A N 1
ATOM 735 C CA . GLY A 1 102 ? 11.410 5.900 -19.145 1.00 81.44 102 GLY A CA 1
ATOM 736 C C . GLY A 1 102 ? 9.979 5.672 -19.641 1.00 81.44 102 GLY A C 1
ATOM 737 O O . GLY A 1 102 ? 9.804 5.413 -20.829 1.00 81.44 102 GLY A O 1
ATOM 738 N N . LEU A 1 103 ? 8.972 5.793 -18.768 1.00 83.75 103 LEU A N 1
ATOM 739 C CA . LEU A 1 103 ? 7.553 5.789 -19.147 1.00 83.75 103 LEU A CA 1
ATOM 740 C C . LEU A 1 103 ? 6.923 7.176 -18.992 1.00 83.75 103 LEU A C 1
ATOM 742 O O . LEU A 1 103 ? 6.574 7.798 -19.992 1.00 83.75 103 LEU A O 1
ATOM 746 N N . LEU A 1 104 ? 6.798 7.664 -17.751 1.00 81.25 104 LEU A N 1
ATOM 747 C CA . LEU A 1 104 ? 6.245 8.993 -17.449 1.00 81.25 104 LEU A CA 1
ATOM 748 C C . LEU A 1 104 ? 7.317 10.004 -17.034 1.00 81.25 104 LEU A C 1
ATOM 750 O O . LEU A 1 104 ? 7.273 11.152 -17.467 1.00 81.25 104 LEU A O 1
ATOM 754 N N . LEU A 1 105 ? 8.283 9.581 -16.213 1.00 75.62 105 LEU A N 1
ATOM 755 C CA . LEU A 1 105 ? 9.395 10.424 -15.776 1.00 75.62 105 LEU A CA 1
ATOM 756 C C . LEU A 1 105 ? 10.604 10.252 -16.708 1.00 75.62 105 LEU A C 1
ATOM 758 O O . LEU A 1 105 ? 11.094 9.138 -16.926 1.00 75.62 105 LEU A O 1
ATOM 762 N N . GLY A 1 106 ? 11.103 11.374 -17.229 1.00 68.75 106 GLY A N 1
ATOM 763 C CA . GLY A 1 106 ? 12.296 11.472 -18.072 1.00 68.75 106 GLY A CA 1
ATOM 764 C C . GLY A 1 106 ? 13.019 12.808 -17.867 1.00 68.75 106 GLY A C 1
ATOM 765 O O . GLY A 1 106 ? 12.512 13.696 -17.189 1.00 68.75 106 GLY A O 1
ATOM 766 N N . GLY A 1 107 ? 14.219 12.955 -18.434 1.00 72.88 107 GLY A N 1
ATOM 767 C CA . GLY A 1 107 ? 15.025 14.173 -18.269 1.00 72.88 107 GLY A CA 1
ATOM 768 C C . GLY A 1 107 ? 15.706 14.261 -16.897 1.00 72.88 107 GLY A C 1
ATOM 769 O O . GLY A 1 107 ? 16.288 13.279 -16.437 1.00 72.88 107 GLY A O 1
ATOM 770 N N . GLU A 1 108 ? 15.654 15.428 -16.248 1.00 68.88 108 GLU A N 1
ATOM 771 C CA . GLU A 1 108 ? 16.380 15.718 -14.995 1.00 68.88 108 GLU A CA 1
ATOM 772 C C . GLU A 1 108 ? 15.943 14.851 -13.798 1.00 68.88 108 GLU A C 1
ATOM 774 O O . GLU A 1 108 ? 16.737 14.612 -12.890 1.00 68.88 108 GLU A O 1
ATOM 779 N N . SER A 1 109 ? 14.722 14.308 -13.817 1.00 68.69 109 SER A N 1
ATOM 780 C CA . SER A 1 109 ? 14.177 13.443 -12.756 1.00 68.69 109 SER A CA 1
ATOM 781 C C . SER A 1 109 ? 14.623 11.974 -12.869 1.00 68.69 109 SER A C 1
ATOM 783 O O . SER A 1 109 ? 14.479 11.194 -11.924 1.00 68.69 109 SER A O 1
ATOM 785 N N . ALA A 1 110 ? 15.185 11.570 -14.015 1.00 68.94 110 ALA A N 1
ATOM 786 C CA . ALA A 1 110 ? 15.541 10.179 -14.309 1.00 68.94 110 ALA A CA 1
ATOM 787 C C . ALA A 1 110 ? 16.564 9.540 -13.339 1.00 68.94 110 ALA A C 1
ATOM 789 O O . ALA A 1 110 ? 16.399 8.358 -13.025 1.00 68.94 110 ALA A O 1
ATOM 790 N N . PRO A 1 111 ? 17.582 10.258 -12.814 1.00 73.75 111 PRO A N 1
ATOM 791 C CA . PRO A 1 111 ? 18.537 9.682 -11.862 1.00 73.75 111 PRO A CA 1
ATOM 792 C C . PRO A 1 111 ? 17.904 9.262 -10.528 1.00 73.75 111 PRO A C 1
ATOM 794 O O . PRO A 1 111 ? 18.384 8.329 -9.886 1.00 73.75 111 PRO A O 1
ATOM 797 N N . TYR A 1 112 ? 16.822 9.927 -10.112 1.00 80.56 112 TYR A N 1
ATOM 798 C CA . TYR A 1 112 ? 16.171 9.700 -8.816 1.00 80.56 112 TYR A CA 1
ATOM 799 C C . TYR A 1 112 ? 14.993 8.725 -8.900 1.00 80.56 112 TYR A C 1
ATOM 801 O O . TYR A 1 112 ? 14.695 8.031 -7.927 1.00 80.56 112 TYR A O 1
ATOM 809 N N . ALA A 1 113 ? 14.376 8.604 -10.076 1.00 82.81 113 ALA A N 1
ATOM 810 C CA . ALA A 1 113 ? 13.234 7.732 -10.333 1.00 82.81 113 ALA A CA 1
ATOM 811 C C . ALA A 1 113 ? 13.490 6.263 -9.924 1.00 82.81 113 ALA A C 1
ATOM 813 O O . ALA A 1 113 ? 12.661 5.640 -9.264 1.00 82.81 113 ALA A O 1
ATOM 814 N N . GLY A 1 114 ? 14.685 5.721 -10.197 1.00 84.56 114 GLY A N 1
ATOM 815 C CA . GLY A 1 114 ? 15.046 4.359 -9.774 1.00 84.56 114 GLY A CA 1
ATOM 816 C C . GLY A 1 114 ? 15.087 4.170 -8.249 1.00 84.56 114 GLY A C 1
ATOM 817 O O . GLY A 1 114 ? 14.662 3.131 -7.738 1.00 84.56 114 GLY A O 1
ATOM 818 N N . ALA A 1 115 ? 15.544 5.184 -7.506 1.00 88.75 115 ALA A N 1
ATOM 819 C CA . ALA A 1 115 ? 15.561 5.149 -6.045 1.00 88.75 115 ALA A CA 1
ATOM 820 C C . ALA A 1 115 ? 14.138 5.194 -5.469 1.00 88.75 115 ALA A C 1
ATOM 822 O O . ALA A 1 115 ? 13.831 4.450 -4.537 1.00 88.75 115 ALA A O 1
ATOM 823 N N . VAL A 1 116 ? 13.255 6.006 -6.060 1.00 91.69 116 VAL A N 1
ATOM 824 C CA . VAL A 1 116 ? 11.837 6.081 -5.681 1.00 91.69 116 VAL A CA 1
ATOM 825 C C . VAL A 1 116 ? 11.155 4.732 -5.879 1.00 91.69 116 VAL A C 1
ATOM 827 O O . VAL A 1 116 ? 10.521 4.239 -4.947 1.00 91.69 116 VAL A O 1
ATOM 830 N N . VAL A 1 117 ? 11.333 4.096 -7.040 1.00 90.94 117 VAL A N 1
ATOM 831 C CA . VAL A 1 117 ? 10.795 2.756 -7.333 1.00 90.94 117 VAL A CA 1
ATOM 832 C C . VAL A 1 117 ? 11.246 1.751 -6.266 1.00 90.94 117 VAL A C 1
ATOM 834 O O . VAL A 1 117 ? 10.408 1.067 -5.670 1.00 90.94 117 VAL A O 1
ATOM 837 N N . GLY A 1 118 ? 12.547 1.709 -5.959 1.00 91.62 118 GLY A N 1
ATOM 838 C CA . GLY A 1 118 ? 13.107 0.805 -4.951 1.00 91.62 118 GLY A CA 1
ATOM 839 C C . GLY A 1 118 ? 12.559 1.048 -3.542 1.00 91.62 118 GLY A C 1
ATOM 840 O O . GLY A 1 118 ? 12.093 0.116 -2.889 1.00 91.62 118 GLY A O 1
ATOM 841 N N . VAL A 1 119 ? 12.559 2.298 -3.075 1.00 94.75 119 VAL A N 1
ATOM 842 C CA . VAL A 1 119 ? 12.049 2.663 -1.741 1.00 94.75 119 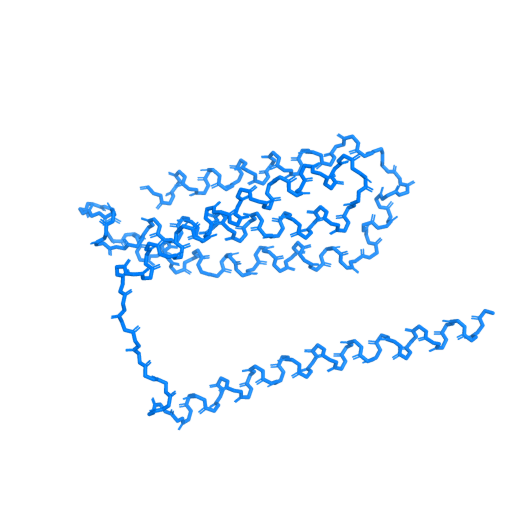VAL A CA 1
ATOM 843 C C . VAL A 1 119 ? 10.549 2.390 -1.627 1.00 94.75 119 VAL A C 1
ATOM 845 O O . VAL A 1 119 ? 10.108 1.822 -0.626 1.00 94.75 119 VAL A O 1
ATOM 848 N N . SER A 1 120 ? 9.772 2.727 -2.660 1.00 95.38 120 SER A N 1
ATOM 849 C CA . SER A 1 120 ? 8.327 2.479 -2.690 1.00 95.38 120 SER A CA 1
ATOM 850 C C . SER A 1 120 ? 8.010 0.996 -2.510 1.00 95.38 120 SER A C 1
ATOM 852 O O . SER A 1 120 ? 7.094 0.659 -1.765 1.00 95.38 120 SER A O 1
ATOM 854 N N . ALA A 1 121 ? 8.781 0.101 -3.141 1.00 93.38 121 ALA A N 1
ATOM 855 C CA . ALA A 1 121 ? 8.559 -1.340 -3.042 1.00 93.38 121 ALA A CA 1
ATOM 856 C C . ALA A 1 121 ? 8.677 -1.841 -1.592 1.00 93.38 121 ALA A C 1
ATOM 858 O O . ALA A 1 121 ? 7.829 -2.600 -1.126 1.00 93.38 121 ALA A O 1
ATOM 859 N N . TYR A 1 122 ? 9.677 -1.366 -0.844 1.00 95.38 122 TYR A N 1
ATOM 860 C CA . TYR A 1 122 ? 9.833 -1.726 0.567 1.00 95.38 122 TYR A CA 1
ATOM 861 C C . TYR A 1 122 ? 8.765 -1.080 1.455 1.00 95.38 122 TYR A C 1
ATOM 863 O O . TYR A 1 122 ? 8.188 -1.751 2.313 1.00 95.38 122 TYR A O 1
ATOM 871 N N . LEU A 1 123 ? 8.461 0.205 1.245 1.00 96.75 123 LEU A N 1
ATOM 872 C CA . LEU A 1 123 ? 7.453 0.919 2.034 1.00 96.75 123 LEU A CA 1
ATOM 873 C C . LEU A 1 123 ? 6.044 0.343 1.838 1.00 96.75 123 LEU A C 1
ATOM 875 O O . LEU A 1 123 ? 5.303 0.221 2.816 1.00 96.75 123 LEU A O 1
ATOM 879 N N . ALA A 1 124 ? 5.700 -0.066 0.613 1.00 96.50 124 ALA A N 1
ATOM 880 C CA . ALA A 1 124 ? 4.418 -0.684 0.278 1.00 96.50 124 ALA A CA 1
ATOM 881 C C . ALA A 1 124 ? 4.215 -2.050 0.950 1.00 96.50 124 ALA A C 1
ATOM 883 O O . ALA A 1 124 ? 3.084 -2.513 1.053 1.00 96.50 124 ALA A O 1
ATOM 884 N N . LEU A 1 125 ? 5.278 -2.689 1.442 1.00 94.81 125 LEU A N 1
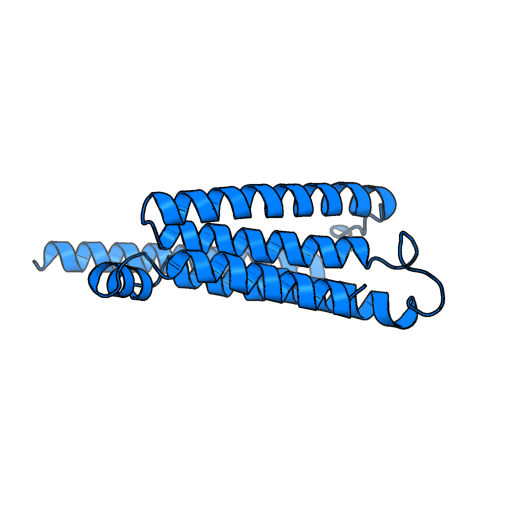ATOM 885 C CA . LEU A 1 125 ? 5.181 -3.905 2.251 1.00 94.81 125 LEU A CA 1
ATOM 886 C C . LEU A 1 125 ? 5.229 -3.581 3.747 1.00 94.81 125 LEU A C 1
ATOM 888 O O . LEU A 1 125 ? 4.403 -4.068 4.522 1.00 94.81 125 LEU A O 1
ATOM 892 N N . PHE A 1 126 ? 6.165 -2.723 4.154 1.00 96.75 126 PHE A N 1
ATOM 893 C CA . PHE A 1 126 ? 6.408 -2.403 5.556 1.00 96.75 126 PHE A CA 1
ATOM 894 C C . PHE A 1 126 ? 5.228 -1.676 6.210 1.00 96.75 126 PHE A C 1
ATOM 896 O O . PHE A 1 126 ? 4.698 -2.160 7.211 1.00 96.75 126 PHE A O 1
ATOM 903 N N . ILE A 1 127 ? 4.768 -0.557 5.645 1.00 97.44 127 ILE A N 1
ATOM 904 C CA . ILE A 1 127 ? 3.715 0.263 6.265 1.00 97.44 127 ILE A CA 1
ATOM 905 C C . ILE A 1 127 ? 2.393 -0.512 6.406 1.00 97.44 127 ILE A C 1
ATOM 907 O O . ILE A 1 127 ? 1.843 -0.542 7.513 1.00 97.44 127 ILE A O 1
ATOM 911 N N . PRO A 1 128 ? 1.887 -1.207 5.366 1.00 97.06 128 PRO A N 1
ATOM 912 C CA . PRO A 1 128 ? 0.663 -1.992 5.493 1.00 97.06 128 PRO A CA 1
ATOM 913 C C . PRO A 1 128 ? 0.793 -3.137 6.491 1.00 97.06 128 PRO A C 1
ATOM 915 O O . PRO A 1 128 ? -0.158 -3.399 7.219 1.00 97.06 128 PRO A O 1
ATOM 918 N N . SER A 1 129 ? 1.964 -3.781 6.593 1.00 94.56 129 SER A N 1
ATOM 919 C CA . SER A 1 129 ? 2.179 -4.854 7.572 1.00 94.56 129 SER A CA 1
ATOM 920 C C . SER A 1 129 ? 1.964 -4.388 9.014 1.00 94.56 129 SER A C 1
ATOM 922 O O . SER A 1 129 ? 1.353 -5.110 9.801 1.00 94.56 129 SER A O 1
ATOM 924 N N . LEU A 1 130 ? 2.378 -3.160 9.351 1.00 94.81 130 LEU A N 1
ATOM 925 C CA . LEU A 1 130 ? 2.165 -2.578 10.678 1.00 94.81 130 LEU A CA 1
ATOM 926 C C . LEU A 1 130 ? 0.676 -2.333 10.945 1.00 94.81 130 LEU A C 1
ATOM 928 O O . LEU A 1 130 ? 0.183 -2.628 12.033 1.00 94.81 130 LEU A O 1
ATOM 932 N N . LEU A 1 131 ? -0.053 -1.836 9.944 1.00 95.38 131 LEU A N 1
ATOM 933 C CA . LEU A 1 131 ? -1.494 -1.587 10.031 1.00 95.38 131 LEU A CA 1
ATOM 934 C C . LEU A 1 131 ? -2.284 -2.902 10.124 1.00 95.38 131 LEU A C 1
ATOM 936 O O . LEU A 1 131 ? -3.177 -3.038 10.963 1.00 95.38 131 LEU A O 1
ATOM 940 N N . PHE A 1 132 ? -1.905 -3.914 9.345 1.00 94.38 132 PHE A N 1
ATOM 941 C CA . PHE A 1 132 ? -2.476 -5.255 9.434 1.00 94.38 132 PHE A CA 1
ATOM 942 C C . PHE A 1 132 ? -2.189 -5.894 10.791 1.00 94.38 132 PHE A C 1
ATOM 944 O O . PHE A 1 132 ? -3.111 -6.413 11.417 1.00 94.38 132 PHE A O 1
ATOM 951 N N . ALA A 1 133 ? -0.961 -5.799 11.303 1.00 90.00 133 ALA A N 1
ATOM 952 C CA . ALA A 1 133 ? -0.624 -6.285 12.636 1.00 90.00 133 ALA A CA 1
ATOM 953 C C . ALA A 1 133 ? -1.460 -5.576 13.711 1.00 90.00 133 ALA A C 1
ATOM 955 O O . ALA A 1 133 ? -2.061 -6.241 14.558 1.00 90.00 133 ALA A O 1
ATOM 956 N N . ALA A 1 134 ? -1.587 -4.246 13.633 1.00 89.00 134 ALA A N 1
ATOM 957 C CA . ALA A 1 134 ? -2.418 -3.467 14.546 1.00 89.00 134 ALA A CA 1
ATOM 958 C C . ALA A 1 134 ? -3.873 -3.964 14.564 1.00 89.00 134 ALA A C 1
ATOM 960 O O . ALA A 1 134 ? -4.448 -4.089 15.648 1.00 89.00 134 ALA A O 1
ATOM 961 N N . SER A 1 135 ? -4.432 -4.356 13.410 1.00 89.81 135 SER A N 1
ATOM 962 C CA . SER A 1 135 ? -5.800 -4.889 13.305 1.00 89.81 135 SER A CA 1
ATOM 963 C C . SER A 1 135 ? -6.047 -6.158 14.143 1.00 89.81 135 SER A C 1
ATOM 965 O O . SER A 1 135 ? -7.171 -6.393 14.589 1.00 89.81 135 SER A O 1
ATOM 967 N N . TYR A 1 136 ? -5.004 -6.945 14.430 1.00 84.56 136 TYR A N 1
ATOM 968 C CA . TYR A 1 136 ? -5.085 -8.166 15.244 1.00 84.56 136 TYR A CA 1
ATOM 969 C C . TYR A 1 136 ? -4.606 -7.980 16.691 1.00 84.56 136 TYR A C 1
ATOM 971 O O . TYR A 1 136 ? -4.664 -8.921 17.486 1.00 84.56 136 TYR A O 1
ATOM 979 N N . THR A 1 137 ? -4.158 -6.781 17.074 1.00 79.56 137 THR A N 1
ATOM 980 C CA . THR A 1 137 ? -3.703 -6.521 18.446 1.00 79.56 137 THR A CA 1
ATOM 981 C C . THR A 1 137 ? -4.864 -6.132 19.372 1.00 79.56 137 THR A C 1
ATOM 983 O O . THR A 1 137 ? -5.760 -5.388 18.962 1.00 79.56 137 THR A O 1
ATOM 986 N N . PRO A 1 138 ? -4.838 -6.540 20.663 1.00 66.81 138 PRO A N 1
ATOM 987 C CA . PRO A 1 138 ? -5.864 -6.170 21.649 1.00 66.81 138 PRO A CA 1
ATOM 988 C C . PRO A 1 138 ? -5.965 -4.661 21.901 1.00 66.81 138 PRO A C 1
ATOM 990 O O . PRO A 1 138 ? -6.932 -4.204 22.507 1.00 66.81 138 PRO A O 1
ATOM 993 N N . ILE A 1 139 ? -4.965 -3.898 21.448 1.00 64.75 139 ILE A N 1
ATOM 994 C CA . ILE A 1 139 ? -4.942 -2.437 21.466 1.00 64.75 139 ILE A CA 1
ATOM 995 C C . ILE A 1 139 ? -6.229 -1.880 20.846 1.00 64.75 139 ILE A C 1
ATOM 997 O O . ILE A 1 139 ? -6.873 -1.040 21.466 1.00 64.75 139 ILE A O 1
ATOM 1001 N N . THR A 1 140 ? -6.687 -2.424 19.715 1.00 63.81 140 THR A N 1
ATOM 1002 C CA . THR A 1 140 ? -7.928 -1.985 19.048 1.00 63.81 140 THR A CA 1
ATOM 1003 C C . THR A 1 140 ? -9.166 -2.159 19.935 1.00 63.81 140 THR A C 1
ATOM 1005 O O . THR A 1 140 ? -9.949 -1.225 20.083 1.00 63.81 140 THR A O 1
ATOM 1008 N N . ALA A 1 141 ? -9.284 -3.290 20.635 1.00 63.59 141 ALA A N 1
ATOM 1009 C CA . ALA A 1 141 ? -10.371 -3.552 21.582 1.00 63.59 141 ALA A CA 1
ATOM 1010 C C . ALA A 1 141 ? -10.304 -2.674 22.851 1.00 63.59 141 ALA A C 1
ATOM 1012 O O . ALA A 1 141 ? -11.322 -2.414 23.496 1.00 63.59 141 ALA A O 1
ATOM 1013 N N . ALA A 1 142 ? -9.111 -2.213 23.242 1.00 60.94 142 ALA A N 1
ATOM 1014 C CA . ALA A 1 142 ? -8.953 -1.242 24.325 1.00 60.94 142 ALA A CA 1
ATOM 1015 C C . ALA A 1 142 ? -9.388 0.169 23.890 1.00 60.94 142 ALA A C 1
ATOM 1017 O O . ALA A 1 142 ? -10.010 0.879 24.684 1.00 60.94 142 ALA A O 1
ATOM 1018 N N . PHE A 1 143 ? -9.114 0.543 22.634 1.00 62.09 143 PHE A N 1
ATOM 1019 C CA . PHE A 1 143 ? -9.578 1.789 22.015 1.00 62.09 143 PHE A CA 1
ATOM 1020 C C . PHE A 1 143 ? -11.107 1.823 21.878 1.00 62.09 143 PHE A C 1
ATOM 1022 O O . PHE A 1 143 ? -11.716 2.807 22.295 1.00 62.09 143 PHE A O 1
ATOM 1029 N N . GLU A 1 144 ? -11.734 0.721 21.442 1.00 62.84 144 GLU A N 1
ATOM 1030 C CA . GLU A 1 144 ? -13.202 0.571 21.363 1.00 62.84 144 GLU A CA 1
ATOM 1031 C C . GLU A 1 144 ? -13.920 0.863 22.688 1.00 62.84 144 GLU A C 1
ATOM 1033 O O . GLU A 1 144 ? -15.051 1.339 22.696 1.00 62.84 144 GLU A O 1
ATOM 1038 N N . ARG A 1 145 ? -13.271 0.582 23.823 1.00 60.72 145 ARG A N 1
ATOM 1039 C CA . ARG A 1 145 ? -13.875 0.722 25.156 1.00 60.72 145 ARG A CA 1
ATOM 1040 C C . ARG A 1 145 ? -13.674 2.087 25.805 1.00 60.72 145 ARG A C 1
ATOM 1042 O O . ARG A 1 145 ? -14.332 2.361 26.804 1.00 60.72 145 ARG A O 1
ATOM 1049 N N . ARG A 1 146 ? -12.721 2.894 25.331 1.00 56.09 146 ARG A N 1
ATOM 1050 C CA . ARG A 1 146 ? -12.251 4.088 26.061 1.00 56.09 146 ARG A CA 1
ATOM 1051 C C . ARG A 1 146 ? -12.345 5.386 25.284 1.00 56.09 146 ARG A C 1
ATOM 1053 O O . ARG A 1 146 ? -12.321 6.438 25.915 1.00 56.09 146 ARG A O 1
ATOM 1060 N N . LEU A 1 147 ? -12.428 5.337 23.959 1.00 55.28 147 LEU A N 1
ATOM 1061 C CA . LEU A 1 147 ? -12.452 6.538 23.139 1.00 55.28 147 LEU A CA 1
ATOM 1062 C C . LEU A 1 147 ? -13.740 6.584 22.312 1.00 55.28 147 LEU A C 1
ATOM 1064 O O . LEU A 1 147 ? -14.102 5.581 21.698 1.00 55.28 147 LEU A O 1
ATOM 1068 N N . PRO A 1 148 ? -14.454 7.726 22.288 1.00 61.09 148 PRO A N 1
ATOM 1069 C CA . PRO A 1 148 ? -15.542 7.910 21.338 1.00 61.09 148 PRO A CA 1
ATOM 1070 C C . PRO A 1 148 ? -14.982 7.706 19.926 1.00 61.09 148 PRO A C 1
ATOM 1072 O O . PRO A 1 148 ? -13.877 8.157 19.648 1.00 61.09 148 PRO A O 1
ATOM 1075 N N . PHE A 1 149 ? -15.734 7.067 19.026 1.00 62.69 149 PHE A N 1
ATOM 1076 C CA . PHE A 1 149 ? -15.297 6.756 17.649 1.00 62.69 149 PHE A CA 1
ATOM 1077 C C . PHE A 1 149 ? -14.964 8.000 16.793 1.00 62.69 149 PHE A C 1
ATOM 1079 O O . PHE A 1 149 ? -14.420 7.900 15.693 1.00 62.69 149 PHE A O 1
ATOM 1086 N N . SER A 1 150 ? -15.261 9.189 17.325 1.00 58.91 150 SER A N 1
ATOM 1087 C CA . SER A 1 150 ? -15.151 10.497 16.683 1.00 58.91 150 SER A CA 1
ATOM 1088 C C . SER A 1 150 ? -13.780 10.865 16.079 1.00 58.91 150 SER A C 1
ATOM 1090 O O . SER A 1 150 ? -13.801 11.589 15.086 1.00 58.91 150 SER A O 1
ATOM 1092 N N . PRO A 1 151 ? -12.599 10.433 16.578 1.00 74.12 151 PRO A N 1
ATOM 1093 C CA . PRO A 1 151 ? -11.326 10.775 15.952 1.00 74.12 151 PRO A CA 1
ATOM 1094 C C . PRO A 1 151 ? -10.850 9.740 14.919 1.00 74.12 151 PRO A C 1
ATOM 1096 O O . PRO A 1 151 ? -9.835 9.968 14.273 1.00 74.12 151 PRO A O 1
ATOM 1099 N N . ALA A 1 15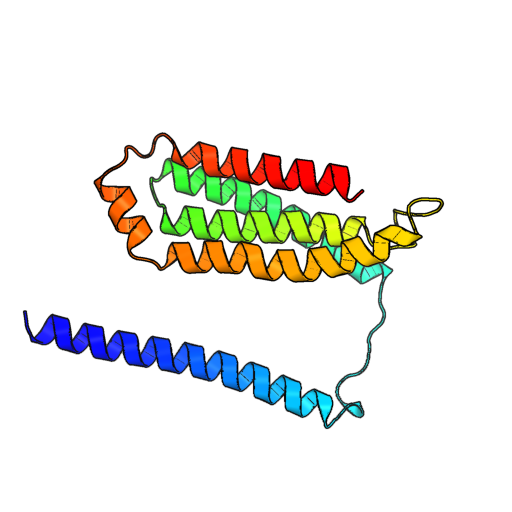2 ? -11.548 8.614 14.720 1.00 80.44 152 ALA A N 1
ATOM 1100 C CA . ALA A 1 152 ? -11.075 7.549 13.827 1.00 80.44 152 ALA A CA 1
ATOM 1101 C C . ALA A 1 152 ? -11.005 7.988 12.350 1.00 80.44 152 ALA A C 1
ATOM 1103 O O . ALA A 1 152 ? -10.107 7.566 11.624 1.00 80.44 152 ALA A O 1
ATOM 1104 N N . GLY A 1 153 ? -11.890 8.898 11.922 1.00 86.00 153 GLY A N 1
ATOM 1105 C CA . GLY A 1 153 ? -11.849 9.490 10.579 1.00 86.00 153 GLY A CA 1
ATOM 1106 C C . GLY A 1 153 ? -10.576 10.297 10.298 1.00 86.00 153 GLY A C 1
ATOM 1107 O O . GLY A 1 153 ? -10.112 10.327 9.158 1.00 86.00 153 GLY A O 1
ATOM 1108 N N . TRP A 1 154 ? -9.942 10.874 11.328 1.00 90.69 154 TRP A N 1
ATOM 1109 C CA . TRP A 1 154 ? -8.671 11.587 11.167 1.00 90.69 154 TRP A CA 1
ATOM 1110 C C . TRP A 1 154 ? -7.530 10.672 10.736 1.00 90.69 154 TRP A C 1
ATOM 1112 O O . TRP A 1 154 ? -6.599 11.157 10.106 1.00 90.69 154 TRP A O 1
ATOM 1122 N N . LEU A 1 155 ? -7.600 9.363 11.007 1.00 93.00 155 LEU A N 1
ATOM 1123 C CA . LEU A 1 155 ? -6.595 8.415 10.521 1.00 93.00 155 LEU A CA 1
ATOM 1124 C C . LEU A 1 155 ? -6.602 8.322 8.992 1.00 93.00 155 LEU A C 1
ATOM 1126 O O . LEU A 1 155 ? -5.539 8.239 8.385 1.00 93.00 155 LEU A O 1
ATOM 1130 N N . ILE A 1 156 ? -7.786 8.390 8.374 1.00 95.38 156 ILE A N 1
ATOM 1131 C CA . ILE A 1 156 ? -7.929 8.383 6.913 1.00 95.38 156 ILE A CA 1
ATOM 1132 C C . ILE A 1 156 ? -7.309 9.655 6.335 1.00 95.38 156 ILE A C 1
ATOM 1134 O O . ILE A 1 156 ? -6.492 9.583 5.422 1.00 95.38 156 ILE A O 1
ATOM 1138 N N . VAL A 1 157 ? -7.656 10.814 6.905 1.00 95.81 157 VAL A N 1
ATOM 1139 C CA . VAL A 1 157 ? -7.130 12.115 6.466 1.00 95.81 157 VAL A CA 1
ATOM 1140 C C . VAL A 1 157 ? -5.617 12.185 6.664 1.00 95.81 157 VAL A C 1
ATOM 1142 O O . VAL A 1 157 ? -4.900 12.570 5.749 1.00 95.81 157 VAL A O 1
ATOM 1145 N N . ALA A 1 158 ? -5.113 11.778 7.828 1.00 95.88 158 ALA A N 1
ATOM 1146 C CA . ALA A 1 158 ? -3.686 11.779 8.123 1.00 95.88 158 ALA A CA 1
ATOM 1147 C C . ALA A 1 158 ? -2.912 10.882 7.150 1.00 95.88 158 ALA A C 1
ATOM 1149 O O . ALA A 1 158 ? -1.905 11.317 6.596 1.00 95.88 158 ALA A O 1
ATOM 1150 N N . LEU A 1 159 ? -3.400 9.663 6.894 1.00 97.44 159 LEU A N 1
ATOM 1151 C CA . LEU A 1 159 ? -2.760 8.757 5.946 1.00 97.44 159 LEU A CA 1
ATOM 1152 C C . LEU A 1 159 ? -2.815 9.305 4.515 1.00 97.44 159 LEU A C 1
ATOM 1154 O O . LEU A 1 159 ? -1.792 9.300 3.837 1.00 97.44 159 LEU A O 1
ATOM 1158 N N . ALA A 1 160 ? -3.962 9.829 4.070 1.00 97.44 160 ALA A N 1
ATOM 1159 C CA . ALA A 1 160 ? -4.089 10.471 2.760 1.00 97.44 160 ALA A CA 1
ATOM 1160 C C . ALA A 1 160 ? -3.093 11.627 2.597 1.00 97.44 160 ALA A C 1
ATOM 1162 O O . ALA A 1 160 ? -2.424 11.719 1.572 1.00 97.44 160 ALA A O 1
ATOM 1163 N N . THR A 1 161 ? -2.945 12.468 3.622 1.00 97.81 161 THR A N 1
ATOM 1164 C CA . THR A 1 161 ? -1.990 13.581 3.629 1.00 97.81 161 THR A CA 1
ATOM 1165 C C . THR A 1 161 ? -0.549 13.088 3.552 1.00 97.81 161 THR A C 1
ATOM 1167 O O . THR A 1 161 ? 0.221 13.608 2.751 1.00 97.81 161 THR A O 1
ATOM 1170 N N . VAL A 1 162 ? -0.173 12.067 4.329 1.00 97.81 162 VAL A N 1
ATOM 1171 C CA . VAL A 1 162 ? 1.175 11.474 4.265 1.00 97.81 162 VAL A CA 1
ATOM 1172 C C . VAL A 1 162 ? 1.458 10.909 2.873 1.00 97.81 162 VAL A C 1
ATOM 1174 O O . VAL A 1 162 ? 2.531 11.153 2.328 1.00 97.81 162 VAL A O 1
ATOM 1177 N N . LEU A 1 163 ? 0.497 10.202 2.274 1.00 97.81 163 LEU A N 1
ATOM 1178 C CA . LEU A 1 163 ? 0.629 9.656 0.922 1.00 97.81 163 LEU A CA 1
ATOM 1179 C C . LEU A 1 163 ? 0.723 10.760 -0.138 1.00 97.81 163 LEU A C 1
ATOM 1181 O O . LEU A 1 163 ? 1.520 10.641 -1.063 1.00 97.81 163 LEU A O 1
ATOM 1185 N N . ALA A 1 164 ? -0.037 11.847 0.010 1.00 97.50 164 ALA A N 1
ATOM 1186 C CA . ALA A 1 164 ? 0.024 12.994 -0.891 1.00 97.50 164 ALA A CA 1
ATOM 1187 C C . ALA A 1 164 ? 1.374 13.719 -0.800 1.00 97.50 164 ALA A C 1
ATOM 1189 O O . ALA A 1 164 ? 1.978 14.009 -1.827 1.00 97.50 164 ALA A O 1
ATOM 1190 N N . ILE A 1 165 ? 1.881 13.959 0.415 1.00 97.44 165 ILE A N 1
ATOM 1191 C CA . ILE A 1 165 ? 3.219 14.532 0.632 1.00 97.44 165 ILE A CA 1
ATOM 1192 C C . ILE A 1 165 ? 4.283 13.625 0.017 1.00 97.44 165 ILE A C 1
ATOM 1194 O O . ILE A 1 165 ? 5.172 14.107 -0.677 1.00 97.44 165 ILE A O 1
ATOM 1198 N N . TYR A 1 166 ? 4.179 12.314 0.238 1.00 96.12 166 TYR A N 1
ATOM 1199 C CA . TYR A 1 166 ? 5.097 11.351 -0.352 1.00 96.12 166 TYR A CA 1
ATOM 1200 C C . TYR A 1 166 ? 5.085 11.414 -1.883 1.00 96.12 166 TYR A C 1
ATOM 1202 O O . TYR A 1 166 ? 6.147 11.540 -2.483 1.00 96.12 166 TYR A O 1
ATOM 1210 N N . ALA A 1 167 ? 3.904 11.401 -2.507 1.00 94.00 167 ALA A N 1
ATOM 1211 C CA . ALA A 1 167 ? 3.761 11.508 -3.957 1.00 94.00 167 ALA A CA 1
ATOM 1212 C C . ALA A 1 167 ? 4.345 12.819 -4.508 1.00 94.00 167 ALA A C 1
ATOM 1214 O O . ALA A 1 167 ? 5.040 12.783 -5.513 1.00 94.00 167 ALA A O 1
ATOM 1215 N N . LEU A 1 168 ? 4.113 13.950 -3.832 1.00 93.75 168 LEU A N 1
ATOM 1216 C CA . LEU A 1 168 ? 4.647 15.263 -4.223 1.00 93.75 168 LEU A CA 1
ATOM 1217 C C . LEU A 1 168 ? 6.174 15.351 -4.139 1.00 93.75 168 LEU A C 1
ATOM 1219 O O . LEU A 1 168 ? 6.776 16.125 -4.869 1.00 93.75 168 LEU A O 1
ATOM 1223 N N . ILE A 1 169 ? 6.795 14.622 -3.210 1.00 91.50 169 ILE A N 1
ATOM 1224 C CA . ILE A 1 169 ? 8.259 14.577 -3.078 1.00 91.50 169 ILE A CA 1
ATOM 1225 C C . ILE A 1 169 ? 8.867 13.592 -4.086 1.00 91.50 169 ILE A C 1
ATOM 1227 O O . ILE A 1 169 ? 10.011 13.758 -4.502 1.00 91.50 169 ILE A O 1
ATOM 1231 N N . ALA A 1 170 ? 8.132 12.532 -4.423 1.00 89.44 170 ALA A N 1
ATOM 1232 C CA . ALA A 1 170 ? 8.620 11.406 -5.207 1.00 89.44 170 ALA A CA 1
ATOM 1233 C C . ALA A 1 170 ? 8.484 11.579 -6.730 1.00 89.44 170 ALA A C 1
ATOM 1235 O O . ALA A 1 170 ? 9.205 10.902 -7.465 1.00 89.44 170 ALA A O 1
ATOM 1236 N N . LEU A 1 171 ? 7.555 12.422 -7.189 1.00 87.75 171 LEU A N 1
ATOM 1237 C CA . LEU A 1 171 ? 7.253 12.693 -8.601 1.00 87.75 171 LEU A CA 1
ATOM 1238 C C . LEU A 1 171 ? 7.707 14.101 -8.992 1.00 87.75 171 LEU A C 1
ATOM 1240 O O . LEU A 1 171 ? 8.271 14.227 -10.102 1.00 87.75 171 LEU A O 1
#

pLDDT: mean 86.63, std 13.38, range [46.88, 98.5]

Radius of gyration: 20.01 Å; chains: 1; bounding box: 39×41×54 Å

Sequence (171 aa):
MAAVRSARLLGNDRALLAGLAGLAGAASLFAWLLSHPGQDPVVRVPVEHFYIVSAASLVAFGLATLLAIAAVQIAQYRVLFLALGFMAMGGIFAVHGLATPGLLLGGESAPYAGAVVGVSAYLALFIPSLLFAASYTPITAAFERRLPFSPAGWLIVALATVLAIYALIAL

Foldseek 3Di:
DVVVVVVVVVVVVVVVVVVVCVVVVVVVVVVVCVVCVVVVDDDDDLVCCLVVQLVVLQVQLVVLLVQLVVCLVVVHLLSNLLSLLSNQLSLLSNLLSCLQAPPNDDDPSRVCSVVSNVVSVVRSPPVSVVSNVVSPDCVSVVCSVPPDSVCSVVSSVVSVVVSVVSSVVSD